Protein AF-A0A9Q7XFW0-F1 (afdb_monomer_lite)

Foldseek 3Di:
DDPDPCDPVNCVVDPVSVVVVVVVVVVVVVVVVVVVVVVVVCVVVVVVVVVVVVPDDPVVVVVVVVVVVVVCVVCVVVVVVVVVVVVVVVVVLCVVCPPPDPVVNVVVVSVVVVVVVVVVVCVVCVVVVNHDQADDPVCVVVVHGPVVVVVVVVVVVVVVVVVVVVVVVVD

pLDDT: mean 73.29, std 13.9, range [27.77, 93.56]

Radius of gyration: 28.68 Å; chains: 1; bounding box: 72×31×84 Å

Secondary structure (DSSP, 8-state):
-------HHHHTT-HHHHHHHHHHHHHHHHHHHHHHHHHHHHHHHHHHHHHHHTT--HHHHHHHHHHHHHHHHHHHHHHHHHHHHHHHHHHHHHHHTTT--HHHHHHHHHHHHHHHHHHHHHHHHHHTT-PPP---HHHHHHTS-HHHHHHHHHHHHHHHHHHHHHHHTT-

Sequence (171 aa):
MMLGLYSNTAVAKSRDLHYFNYSLSHICVKAEHGIAYLKNCFQYEVAEYLKASENLSEAEVLETMSGMEAYQQATEDVRIQRRETQQQYEQEQAAAMEGMSLNRVQKFRQEKALDLREEMLTALFASHGHPFEDTTAESQRMGMTTLAFTKWQERQDRWHEAHRRQQSEQV

Structure (mmCIF, N/CA/C/O backbone):
data_AF-A0A9Q7XFW0-F1
#
_entry.id   AF-A0A9Q7XFW0-F1
#
loop_
_atom_site.group_PDB
_atom_site.id
_atom_site.type_symbol
_atom_site.label_atom_id
_atom_site.label_alt_id
_atom_site.label_comp_id
_atom_site.label_asym_id
_atom_site.label_entity_id
_atom_site.label_seq_id
_atom_site.pdbx_PDB_ins_code
_atom_site.Cartn_x
_atom_site.Cartn_y
_atom_site.Cartn_z
_atom_site.occupancy
_atom_site.B_iso_or_equiv
_atom_site.auth_seq_id
_atom_site.auth_comp_id
_atom_site.auth_asym_id
_atom_site.auth_atom_id
_atom_site.pdbx_PDB_model_num
ATOM 1 N N . MET A 1 1 ? 15.530 5.031 -19.690 1.00 33.59 1 MET A N 1
ATOM 2 C CA . MET A 1 1 ? 15.367 6.256 -18.873 1.00 33.59 1 MET A CA 1
ATOM 3 C C . MET A 1 1 ? 14.857 5.814 -17.509 1.00 33.59 1 MET A C 1
ATOM 5 O O . MET A 1 1 ? 13.916 5.039 -17.473 1.00 33.59 1 MET A O 1
ATOM 9 N N . MET A 1 2 ? 15.541 6.196 -16.424 1.00 27.77 2 MET A N 1
ATOM 10 C CA . MET A 1 2 ? 15.165 5.875 -15.039 1.00 27.77 2 MET A CA 1
ATOM 11 C C . MET A 1 2 ? 13.677 6.157 -14.786 1.00 27.77 2 MET A C 1
ATOM 13 O O . MET A 1 2 ? 13.245 7.298 -14.944 1.00 27.77 2 MET A O 1
ATOM 17 N N . LEU A 1 3 ? 12.938 5.147 -14.322 1.00 34.41 3 LEU A N 1
ATOM 18 C CA . LEU A 1 3 ?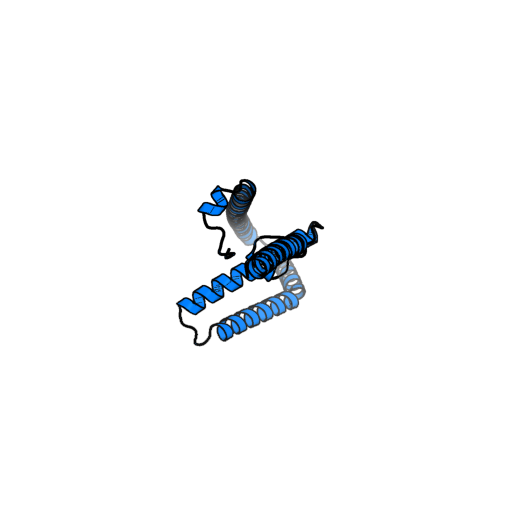 11.645 5.286 -13.645 1.00 34.41 3 LEU A CA 1
ATOM 19 C C . LEU A 1 3 ? 11.881 5.845 -12.231 1.00 34.41 3 LEU A C 1
ATOM 21 O O . LEU A 1 3 ? 11.618 5.208 -11.219 1.00 34.41 3 LEU A O 1
ATOM 25 N N . GLY A 1 4 ? 12.455 7.045 -12.160 1.00 30.12 4 GLY A N 1
ATOM 26 C CA . GLY A 1 4 ? 12.260 7.898 -10.999 1.00 30.12 4 GLY A CA 1
ATOM 27 C C . GLY A 1 4 ? 10.816 8.384 -11.017 1.00 30.12 4 GLY A C 1
ATOM 28 O O . GLY A 1 4 ? 10.244 8.547 -12.097 1.00 30.12 4 GLY A O 1
ATOM 29 N N . LEU A 1 5 ? 10.245 8.593 -9.825 1.00 39.09 5 LEU A N 1
ATOM 30 C CA . LEU A 1 5 ? 9.039 9.388 -9.579 1.00 39.09 5 LEU A CA 1
ATOM 31 C C . LEU A 1 5 ? 8.734 10.310 -10.757 1.00 39.09 5 LEU A C 1
ATOM 33 O O . LEU A 1 5 ? 9.582 11.134 -11.100 1.00 39.09 5 LEU A O 1
ATOM 37 N N . TYR A 1 6 ? 7.545 10.174 -11.348 1.00 36.03 6 TYR A N 1
ATOM 38 C CA . TYR A 1 6 ? 6.996 11.166 -12.265 1.00 36.03 6 TYR A CA 1
ATOM 39 C C . TYR A 1 6 ? 7.265 12.555 -11.680 1.00 36.03 6 TYR A C 1
ATOM 41 O O . TYR A 1 6 ? 6.605 12.987 -10.734 1.00 36.03 6 TYR A O 1
ATOM 49 N N . SER A 1 7 ? 8.294 13.228 -12.194 1.00 40.03 7 SER A N 1
ATOM 50 C CA . SER A 1 7 ? 8.595 14.593 -11.812 1.00 40.03 7 SER A CA 1
ATOM 51 C C . SER A 1 7 ? 7.385 15.430 -12.213 1.00 40.03 7 SER A C 1
ATOM 53 O O . SER A 1 7 ? 6.702 15.119 -13.196 1.00 40.03 7 SER A O 1
ATOM 55 N N . ASN A 1 8 ? 7.117 16.519 -11.492 1.00 45.25 8 ASN A N 1
ATOM 56 C CA . ASN A 1 8 ? 6.033 17.451 -11.834 1.00 45.25 8 ASN A CA 1
ATOM 57 C C . ASN A 1 8 ? 6.070 17.903 -13.314 1.00 45.25 8 ASN A C 1
ATOM 59 O O . ASN A 1 8 ? 5.050 18.274 -13.885 1.00 45.25 8 ASN A O 1
ATOM 63 N N . THR A 1 9 ? 7.224 17.797 -13.978 1.00 47.06 9 THR A N 1
ATOM 64 C CA . THR A 1 9 ? 7.417 18.071 -15.406 1.00 47.06 9 THR A CA 1
ATOM 65 C C . THR A 1 9 ? 7.003 16.944 -16.365 1.00 47.06 9 THR A C 1
ATOM 67 O O . THR A 1 9 ? 6.701 17.241 -17.518 1.00 47.06 9 THR A O 1
ATOM 70 N N . ALA A 1 10 ? 6.962 15.676 -15.941 1.00 42.81 10 ALA A N 1
ATOM 71 C CA . ALA A 1 10 ? 6.454 14.557 -16.747 1.00 42.81 10 ALA A CA 1
ATOM 72 C C . ALA A 1 10 ? 4.927 14.396 -16.608 1.00 42.81 10 ALA A C 1
ATOM 74 O O . ALA A 1 10 ? 4.249 14.094 -17.588 1.00 42.81 10 ALA A O 1
ATOM 75 N N . VAL A 1 11 ? 4.371 14.705 -15.427 1.00 43.09 11 VAL A N 1
ATOM 76 C CA . VAL A 1 11 ? 2.913 14.778 -15.191 1.00 43.09 11 VAL A CA 1
ATOM 77 C C . VAL A 1 11 ? 2.278 15.882 -16.041 1.00 43.09 11 VAL A C 1
ATOM 79 O O . VAL A 1 11 ? 1.211 15.679 -16.606 1.00 43.09 11 VAL A O 1
ATOM 82 N N . ALA A 1 12 ? 2.961 17.019 -16.216 1.00 47.38 12 ALA A N 1
ATOM 83 C CA . ALA A 1 12 ? 2.495 18.116 -17.070 1.00 47.38 12 ALA A CA 1
ATOM 84 C C . ALA A 1 12 ? 2.424 17.764 -18.572 1.00 47.38 12 ALA A C 1
ATOM 86 O O . ALA A 1 12 ? 1.767 18.469 -19.334 1.00 47.38 12 ALA A O 1
ATOM 87 N N . LYS A 1 13 ? 3.101 16.693 -19.015 1.00 51.47 13 LYS A N 1
ATOM 88 C CA . LYS A 1 13 ? 3.161 16.278 -20.428 1.00 51.47 13 LYS A CA 1
ATOM 89 C C . LYS A 1 13 ? 2.144 15.194 -20.794 1.00 51.47 13 LYS A C 1
ATOM 91 O O . LYS A 1 13 ? 1.893 15.000 -21.979 1.00 51.47 13 LYS A O 1
ATOM 96 N N . SER A 1 14 ? 1.558 14.504 -19.812 1.00 53.56 14 SER A N 1
ATOM 97 C CA . SER A 1 14 ? 0.548 13.463 -20.028 1.00 53.56 14 SER A CA 1
ATOM 98 C C . SER A 1 14 ? -0.771 13.855 -19.370 1.00 53.56 14 SER A C 1
ATOM 100 O O . SER A 1 14 ? -0.885 13.939 -18.146 1.00 53.56 14 SER A O 1
ATOM 102 N N . ARG A 1 15 ? -1.787 14.077 -20.208 1.00 60.75 15 ARG A N 1
ATOM 103 C CA . ARG A 1 15 ? -3.140 14.453 -19.781 1.00 60.75 15 ARG A CA 1
ATOM 104 C C . ARG A 1 15 ? -3.756 13.412 -18.839 1.00 60.75 15 ARG A C 1
ATOM 106 O O . ARG A 1 15 ? -4.422 13.795 -17.879 1.00 60.75 15 ARG A O 1
ATOM 113 N N . ASP A 1 16 ? -3.473 12.133 -19.067 1.00 58.22 16 ASP A N 1
ATOM 114 C CA . ASP A 1 16 ? -4.041 11.029 -18.288 1.00 58.22 16 ASP A CA 1
ATOM 115 C C . ASP A 1 16 ? -3.438 10.948 -16.884 1.00 58.22 16 ASP A C 1
ATOM 117 O O . ASP A 1 16 ? -4.154 10.739 -15.909 1.00 58.22 16 ASP A O 1
ATOM 121 N N . LEU A 1 17 ? -2.138 11.214 -16.742 1.00 53.78 17 LEU A N 1
ATOM 122 C CA . LEU A 1 17 ? -1.477 11.231 -15.433 1.00 53.78 17 LEU A CA 1
ATOM 123 C C . LEU A 1 17 ? -1.803 12.481 -14.622 1.00 53.78 17 LEU A C 1
ATOM 125 O O . LEU A 1 17 ? -1.916 12.407 -13.398 1.00 53.78 17 LEU A O 1
ATOM 129 N N . HIS A 1 18 ? -2.005 13.618 -15.290 1.00 60.25 18 HIS A N 1
ATOM 130 C CA . HIS A 1 18 ? -2.548 14.808 -14.645 1.00 60.25 18 HIS A CA 1
ATOM 131 C C . HIS A 1 18 ? -3.973 14.552 -14.129 1.00 60.25 18 HIS A C 1
ATOM 133 O O . HIS A 1 18 ? -4.285 14.887 -12.987 1.00 60.25 18 HIS A O 1
ATOM 139 N N . TYR A 1 19 ? -4.828 13.916 -14.938 1.00 68.81 19 TYR A N 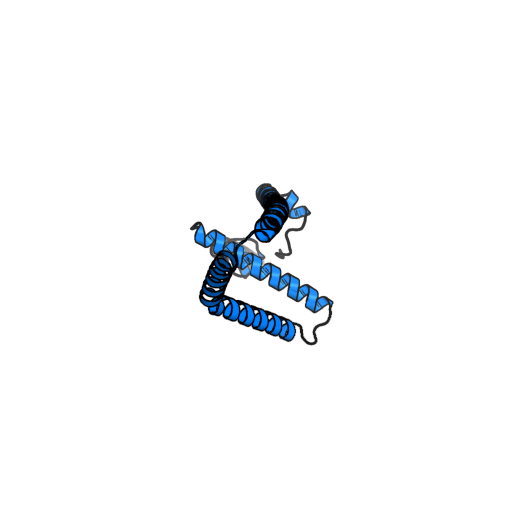1
ATOM 140 C CA . TYR A 1 19 ? -6.186 13.545 -14.536 1.00 68.81 19 TYR A CA 1
ATOM 141 C C . TYR A 1 19 ? -6.199 12.518 -13.394 1.00 68.81 19 TYR A C 1
ATOM 143 O O . TYR A 1 19 ? -6.973 12.662 -12.448 1.00 68.81 19 TYR A O 1
ATOM 151 N N . PHE A 1 20 ? -5.309 11.524 -13.432 1.00 63.03 20 PHE A N 1
ATOM 152 C CA . PHE A 1 20 ? -5.152 10.530 -12.371 1.00 63.03 20 PHE A CA 1
ATOM 153 C C . PHE A 1 20 ? -4.710 11.158 -11.042 1.00 63.03 20 PHE A C 1
ATOM 155 O O . PHE A 1 20 ? -5.350 10.931 -10.017 1.00 63.03 20 PHE A O 1
ATOM 162 N N . ASN A 1 21 ? -3.679 12.011 -11.051 1.00 60.22 21 ASN A N 1
ATOM 163 C CA . ASN A 1 21 ? -3.226 12.712 -9.845 1.00 60.22 21 ASN A CA 1
ATOM 164 C C . ASN A 1 21 ? -4.297 13.664 -9.297 1.00 60.22 21 ASN A C 1
ATOM 166 O O . ASN A 1 21 ? -4.535 13.678 -8.093 1.00 60.22 21 ASN A O 1
ATOM 170 N N . TYR A 1 22 ? -4.983 14.411 -10.168 1.00 70.12 22 TYR A N 1
ATOM 171 C CA . TYR A 1 22 ? -6.108 15.259 -9.769 1.00 70.12 22 TYR A CA 1
ATOM 172 C C . TYR A 1 22 ? -7.226 14.437 -9.115 1.00 70.12 22 TYR A C 1
ATOM 174 O O . TYR A 1 22 ? -7.747 14.822 -8.070 1.00 70.12 22 TYR A O 1
ATOM 182 N N . SER A 1 23 ? -7.551 13.276 -9.688 1.00 60.44 23 SER A N 1
ATOM 183 C CA . SER A 1 23 ? -8.577 12.376 -9.158 1.00 60.44 23 SER A CA 1
ATOM 184 C C . SER A 1 23 ? -8.177 11.796 -7.801 1.00 60.44 23 SER A C 1
ATOM 186 O O . SER A 1 23 ? -8.989 11.818 -6.881 1.00 60.44 23 SER A O 1
ATOM 188 N N . LEU A 1 24 ? -6.923 11.360 -7.630 1.00 60.50 24 LEU A N 1
ATOM 189 C CA . LEU A 1 24 ? -6.400 10.884 -6.344 1.00 60.50 24 LEU A CA 1
ATOM 190 C C . LEU A 1 24 ? -6.404 11.977 -5.274 1.00 60.50 24 LEU A C 1
ATOM 192 O O . LEU A 1 24 ? -6.906 11.748 -4.177 1.00 60.50 24 LEU A O 1
ATOM 196 N N . SER A 1 25 ? -5.907 13.177 -5.584 1.00 66.38 25 SER A N 1
ATOM 197 C CA . SER A 1 25 ? -5.947 14.302 -4.644 1.00 66.38 25 SER A CA 1
ATOM 198 C C . SER A 1 25 ? -7.381 14.659 -4.259 1.00 66.38 25 SER A C 1
ATOM 200 O O . SER A 1 25 ? -7.660 14.920 -3.093 1.00 66.38 25 SER A O 1
ATOM 202 N N . HIS A 1 26 ? -8.313 14.625 -5.211 1.00 71.25 26 HIS A N 1
ATOM 203 C CA . HIS A 1 26 ? -9.715 14.913 -4.942 1.00 71.25 26 HIS A CA 1
ATOM 204 C C . HIS A 1 26 ? -10.394 13.816 -4.106 1.00 71.25 26 HIS A C 1
ATOM 206 O O . HIS A 1 26 ? -11.214 14.135 -3.246 1.00 71.25 26 HIS A O 1
ATOM 212 N N . ILE A 1 27 ? -10.030 12.543 -4.303 1.00 69.00 27 ILE A N 1
ATOM 213 C CA . ILE A 1 27 ? -10.451 11.428 -3.444 1.00 69.00 27 ILE A CA 1
ATOM 214 C C . ILE A 1 27 ? -9.912 11.620 -2.025 1.00 69.00 27 ILE A C 1
ATOM 216 O O . ILE A 1 27 ? -10.694 11.510 -1.086 1.00 69.00 27 ILE A O 1
ATOM 220 N N . CYS A 1 28 ? -8.633 11.971 -1.852 1.00 65.56 28 CYS A N 1
ATOM 221 C CA . CYS A 1 28 ? -8.057 12.245 -0.532 1.00 65.56 28 CYS A CA 1
ATOM 222 C C . CYS A 1 28 ? -8.781 13.397 0.173 1.00 65.56 28 CYS A C 1
ATOM 224 O O . CYS A 1 28 ? -9.234 13.225 1.298 1.00 65.56 28 CYS A O 1
ATOM 226 N N . VAL A 1 29 ? -8.989 14.531 -0.503 1.00 71.69 29 VAL A N 1
ATOM 227 C CA . VAL A 1 29 ? -9.699 15.686 0.076 1.00 71.69 29 VAL A CA 1
ATOM 228 C C . VAL A 1 29 ? -11.147 15.337 0.432 1.00 71.69 29 VAL A C 1
ATOM 230 O O . VAL A 1 29 ? -11.641 15.753 1.480 1.00 71.69 29 VAL A O 1
ATOM 233 N N . LYS A 1 30 ? -11.841 14.555 -0.407 1.00 71.88 30 LYS A N 1
ATOM 234 C CA . LYS A 1 30 ? -13.199 14.066 -0.118 1.00 71.88 30 LYS A CA 1
ATOM 235 C C . LYS A 1 30 ? -13.224 13.074 1.037 1.00 71.88 30 LYS A C 1
ATOM 237 O O . LYS A 1 30 ? -14.148 13.132 1.839 1.00 71.88 30 LYS A O 1
ATOM 242 N N . ALA A 1 31 ? -12.233 12.194 1.141 1.00 65.88 31 ALA A N 1
ATOM 243 C CA . ALA A 1 31 ? -12.093 11.274 2.260 1.00 65.88 31 ALA A CA 1
ATOM 244 C C . ALA A 1 31 ? -11.799 12.036 3.556 1.00 65.88 31 ALA A C 1
ATOM 246 O O . ALA A 1 31 ? -12.436 11.767 4.563 1.00 65.88 31 ALA A O 1
ATOM 247 N N . GLU A 1 32 ? -10.922 13.039 3.532 1.00 79.19 32 GLU A N 1
ATOM 248 C CA . GLU A 1 32 ? -10.647 13.916 4.674 1.00 79.19 32 GLU A CA 1
ATOM 249 C C . GLU A 1 32 ? -11.896 14.682 5.115 1.00 79.19 32 GLU A C 1
ATOM 251 O O . GLU A 1 32 ? -12.225 14.676 6.299 1.00 79.19 32 GLU A O 1
ATOM 256 N N . HIS A 1 33 ? -12.636 15.282 4.176 1.00 75.38 33 HIS A N 1
ATOM 257 C CA . HIS A 1 33 ? -13.899 15.960 4.479 1.00 75.38 33 HIS A CA 1
ATOM 258 C C . HIS A 1 33 ? -14.969 14.984 4.967 1.00 75.38 33 HIS A C 1
ATOM 260 O O . HIS A 1 33 ? -15.691 15.303 5.904 1.00 75.38 33 HIS A O 1
ATOM 266 N N . GLY A 1 34 ? -15.057 13.793 4.376 1.00 66.00 34 GLY A N 1
ATOM 267 C CA . GLY A 1 34 ? -15.959 12.733 4.815 1.00 66.00 34 GLY A CA 1
ATOM 268 C C . GLY A 1 34 ? -15.629 12.260 6.229 1.00 66.00 34 GLY A C 1
ATOM 269 O O . GLY A 1 34 ? -16.519 12.167 7.062 1.00 66.00 34 GLY A O 1
ATOM 270 N N . ILE A 1 35 ? -14.350 12.048 6.542 1.00 74.38 35 ILE A N 1
ATOM 271 C CA . ILE A 1 35 ? -13.875 11.692 7.883 1.00 74.38 35 ILE A CA 1
ATOM 272 C C . ILE A 1 35 ? -14.132 12.836 8.865 1.00 74.38 35 ILE A C 1
ATOM 274 O O . ILE A 1 35 ? -14.546 12.575 9.987 1.00 74.38 35 ILE A O 1
ATOM 278 N N . ALA A 1 36 ? -13.903 14.092 8.477 1.00 78.00 36 ALA A N 1
ATOM 279 C CA . ALA A 1 36 ? -14.170 15.252 9.323 1.00 78.00 36 ALA A CA 1
ATOM 280 C C . ALA A 1 36 ? -15.670 15.418 9.600 1.00 78.00 36 ALA A C 1
ATOM 282 O O . ALA A 1 36 ? -16.057 15.636 10.745 1.00 78.00 36 ALA A O 1
ATOM 283 N N . TYR A 1 37 ? -16.509 15.256 8.575 1.00 76.31 37 TYR A N 1
ATOM 284 C CA . TYR A 1 37 ? -17.962 15.263 8.695 1.00 76.31 37 TYR A CA 1
ATOM 285 C C . TYR A 1 37 ? -18.439 14.137 9.609 1.00 76.31 37 TYR A C 1
ATOM 287 O O . TYR A 1 37 ? -19.124 14.410 10.585 1.00 76.31 37 TYR A O 1
ATOM 295 N N . LEU A 1 38 ? -17.999 12.899 9.365 1.00 70.62 38 LEU A N 1
ATOM 296 C CA . LEU A 1 38 ? -18.331 11.751 10.206 1.00 70.62 38 LEU A CA 1
ATOM 297 C C . LEU A 1 38 ? -17.846 11.951 11.640 1.00 70.62 38 LEU A C 1
ATOM 299 O O . LEU A 1 38 ? -18.611 11.724 12.562 1.00 70.62 38 LEU A O 1
ATOM 303 N N . LYS A 1 39 ? -16.619 12.437 11.857 1.00 73.38 39 LYS A N 1
ATOM 304 C CA . LYS A 1 39 ? -16.116 12.769 13.198 1.00 73.38 39 LYS A CA 1
ATOM 305 C C . LYS A 1 39 ? -17.003 13.790 13.902 1.00 73.38 39 LYS A C 1
ATOM 307 O O . LYS A 1 39 ? -17.270 13.618 15.083 1.00 73.38 39 LYS A O 1
ATOM 312 N N . ASN A 1 40 ? -17.441 14.830 13.198 1.00 75.62 40 ASN A N 1
ATOM 313 C CA . ASN A 1 40 ? -18.294 15.862 13.772 1.00 75.62 40 ASN A CA 1
ATOM 314 C C . ASN A 1 40 ? -19.703 15.309 14.058 1.00 75.62 40 ASN A C 1
ATOM 316 O O . ASN A 1 40 ? -20.216 15.484 15.156 1.00 75.62 40 ASN A O 1
ATOM 320 N N . CYS A 1 41 ? -20.286 14.538 13.135 1.00 67.94 41 CYS A N 1
ATOM 321 C CA . CYS A 1 41 ? -21.547 13.825 13.349 1.00 67.94 41 CYS A CA 1
ATOM 322 C C . CYS A 1 41 ? -21.474 12.866 14.542 1.00 67.94 41 CYS A C 1
ATOM 324 O O . CYS A 1 41 ? -22.316 12.960 15.424 1.00 67.94 41 CYS A O 1
ATOM 326 N N . PHE A 1 42 ? -20.438 12.027 14.631 1.00 69.31 42 PHE A N 1
ATOM 327 C CA . PHE A 1 42 ? -20.227 11.142 15.775 1.00 69.31 42 PHE A CA 1
ATOM 328 C C . PHE A 1 42 ? -20.013 11.925 17.070 1.00 69.31 42 PHE A C 1
ATOM 330 O O . PHE A 1 42 ? -20.476 11.490 18.112 1.00 69.31 42 PHE A O 1
ATOM 337 N N . GLN A 1 43 ? -19.346 13.082 17.048 1.00 70.62 43 GLN A N 1
ATOM 338 C CA . GLN A 1 43 ? -19.219 13.930 18.238 1.00 70.62 43 GLN A CA 1
ATOM 339 C C . GLN A 1 43 ? -20.572 14.491 18.696 1.00 70.62 43 GLN A C 1
ATOM 341 O O . GLN A 1 43 ? -20.831 14.518 19.897 1.00 70.62 43 GLN A O 1
ATOM 346 N N . TYR A 1 44 ? -21.440 14.897 17.764 1.00 69.75 44 TYR A N 1
ATOM 347 C CA . TYR A 1 44 ? -22.798 15.352 18.072 1.00 69.75 44 TYR A CA 1
ATOM 348 C C . TYR A 1 44 ? -23.703 14.210 18.554 1.00 69.75 44 TYR A C 1
ATOM 350 O O . TYR A 1 44 ? -24.359 14.366 19.581 1.00 69.75 44 TYR A O 1
ATOM 358 N N . GLU A 1 45 ? -23.691 13.059 17.878 1.00 65.38 45 GLU A N 1
ATOM 359 C CA . GLU A 1 45 ? -24.444 11.867 18.288 1.00 65.38 45 GLU A CA 1
ATOM 360 C C . GLU A 1 45 ? -23.968 11.341 19.637 1.00 65.38 45 GLU A C 1
ATOM 362 O O . GLU A 1 45 ? -24.792 11.086 20.501 1.00 65.38 45 GLU A O 1
ATOM 367 N N . VAL A 1 46 ? -22.657 11.229 19.870 1.00 67.94 46 VAL A N 1
ATOM 368 C CA . VAL A 1 46 ? -22.118 10.801 21.170 1.00 67.94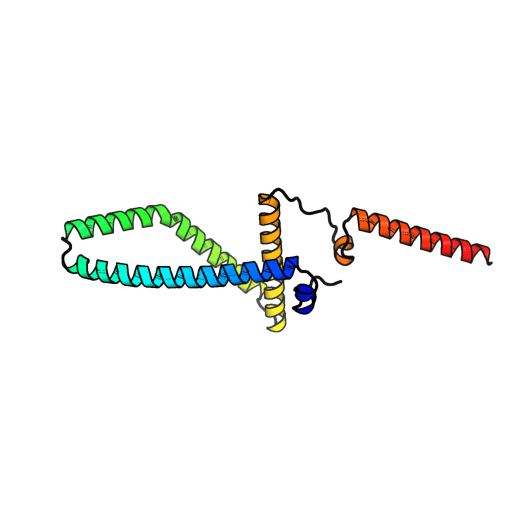 46 VAL A CA 1
ATOM 369 C C . VAL A 1 46 ? -22.494 11.802 22.262 1.00 67.94 46 VAL A C 1
ATOM 371 O O . VAL A 1 46 ? -22.809 11.384 23.368 1.00 67.94 46 VAL A O 1
ATOM 374 N N . ALA A 1 47 ? -22.524 13.109 21.985 1.00 72.25 47 ALA A N 1
ATOM 375 C CA . ALA A 1 47 ? -22.956 14.106 22.965 1.00 72.25 47 ALA A CA 1
ATOM 376 C C . ALA A 1 47 ? -24.463 14.031 23.282 1.00 72.25 47 ALA A C 1
ATOM 378 O O . ALA A 1 47 ? -24.846 14.183 24.444 1.00 72.25 47 ALA A O 1
ATOM 379 N N . GLU A 1 48 ? -25.319 13.787 22.285 1.00 71.88 48 GLU A N 1
ATOM 380 C CA . GLU A 1 48 ? -26.743 13.504 22.511 1.00 71.88 48 GLU A CA 1
ATOM 381 C C . GLU A 1 48 ? -26.946 12.184 23.253 1.00 71.88 48 GLU A C 1
ATOM 383 O O . GLU A 1 48 ? -27.711 12.133 24.213 1.00 71.88 48 GLU A O 1
ATOM 388 N N . TYR A 1 49 ? -26.217 11.139 22.863 1.00 65.25 49 TYR A N 1
ATOM 389 C CA . TYR A 1 49 ? -26.281 9.820 23.477 1.00 65.25 49 TYR A CA 1
ATOM 390 C C . TYR A 1 49 ? -25.796 9.854 24.928 1.00 65.25 49 TYR A C 1
ATOM 392 O O . TYR A 1 49 ? -26.413 9.237 25.783 1.00 65.25 49 TYR A O 1
ATOM 400 N N . LEU A 1 50 ? -24.755 10.631 25.247 1.00 67.88 50 LEU A N 1
ATOM 401 C CA . LEU A 1 50 ? -24.291 10.836 26.622 1.00 67.88 50 LEU A CA 1
ATOM 402 C C . LEU A 1 50 ? -25.341 11.564 27.476 1.00 67.88 50 LEU A C 1
ATOM 404 O O . LEU A 1 50 ? -25.583 11.151 28.606 1.00 67.88 50 LEU A O 1
ATOM 408 N N . LYS A 1 51 ? -26.031 12.576 26.932 1.00 72.31 51 LYS A N 1
ATOM 409 C CA . LYS A 1 51 ? -27.167 13.230 27.614 1.00 72.31 51 LYS A CA 1
ATOM 410 C C . LYS A 1 51 ? -28.369 12.301 27.787 1.00 72.31 51 LYS A C 1
ATOM 412 O O . LYS A 1 51 ? -29.047 12.356 28.807 1.00 72.31 51 LYS A O 1
ATOM 417 N N . ALA A 1 52 ? -28.644 11.448 26.803 1.00 66.81 52 ALA A N 1
ATOM 418 C CA . ALA A 1 52 ? -29.673 10.419 26.912 1.00 66.81 52 ALA A CA 1
ATOM 419 C C . ALA A 1 52 ? -29.272 9.331 27.927 1.00 66.81 52 ALA A C 1
ATOM 421 O O . ALA A 1 52 ? -30.127 8.828 28.652 1.00 66.81 52 ALA A O 1
ATOM 422 N N . SER A 1 53 ? -27.971 9.034 28.039 1.00 63.66 53 SER A N 1
ATOM 423 C CA . SER A 1 53 ? -27.428 8.021 28.947 1.00 63.66 53 SER A CA 1
ATOM 424 C C . SER A 1 53 ? -27.532 8.378 30.424 1.00 63.66 53 SER A C 1
ATOM 426 O O . SER A 1 53 ? -27.602 7.474 31.249 1.00 63.66 53 SER A O 1
ATOM 428 N N . GLU A 1 54 ? -27.644 9.669 30.759 1.00 68.44 54 GLU A N 1
ATOM 429 C CA . GLU A 1 54 ? -27.928 10.121 32.130 1.00 68.44 54 GLU A CA 1
ATOM 430 C C . GLU A 1 54 ? -29.274 9.589 32.662 1.00 68.44 54 GLU A C 1
ATOM 432 O O . GLU A 1 54 ? -29.477 9.569 33.874 1.00 68.44 54 GLU A O 1
ATOM 437 N N . ASN A 1 55 ? -30.172 9.126 31.779 1.00 70.00 55 ASN A N 1
ATOM 438 C CA . ASN A 1 55 ? -31.480 8.563 32.127 1.00 70.00 55 ASN A CA 1
ATOM 439 C C . ASN A 1 55 ? -31.635 7.072 31.763 1.00 70.00 55 ASN A C 1
ATOM 441 O O . ASN A 1 55 ? -32.745 6.549 31.866 1.00 70.00 55 ASN A O 1
ATOM 445 N N . LEU A 1 56 ? -30.570 6.392 31.320 1.00 65.25 56 LEU A N 1
ATOM 446 C CA . LEU A 1 56 ? -30.630 4.958 31.009 1.00 65.25 56 LEU A CA 1
ATOM 447 C C . LEU A 1 56 ? -30.788 4.141 32.292 1.00 65.25 56 LEU A C 1
ATOM 449 O O . LEU A 1 56 ? -30.128 4.404 33.300 1.00 65.25 56 LEU A O 1
ATOM 453 N N . SER A 1 57 ? -31.640 3.117 32.250 1.00 73.69 57 SER A N 1
ATOM 454 C CA . SER A 1 57 ? -31.736 2.179 33.368 1.00 73.69 57 SER A CA 1
ATOM 455 C C . SER A 1 57 ? -30.525 1.240 33.395 1.00 73.69 57 SER A C 1
ATOM 457 O O . SER A 1 57 ? -29.935 0.932 32.357 1.00 73.69 57 SER A O 1
ATOM 459 N N . GLU A 1 58 ? -30.179 0.721 34.577 1.00 74.25 58 GLU A N 1
ATOM 460 C CA . GLU A 1 58 ? -29.097 -0.265 34.747 1.00 74.25 58 GLU A CA 1
ATOM 461 C C . GLU A 1 58 ? -29.217 -1.463 33.788 1.00 74.25 58 GLU A C 1
ATOM 463 O O . GLU A 1 58 ? -28.203 -1.993 33.339 1.00 74.25 58 GLU A O 1
ATOM 468 N N . ALA A 1 59 ? -30.442 -1.864 33.430 1.00 74.88 59 ALA A N 1
ATOM 469 C CA . ALA A 1 59 ? -30.696 -2.984 32.527 1.00 74.88 59 ALA A CA 1
ATOM 470 C C . ALA A 1 59 ? -30.285 -2.691 31.072 1.00 74.88 59 ALA A C 1
ATOM 472 O O . ALA A 1 59 ? -29.685 -3.545 30.422 1.00 74.88 59 ALA A O 1
ATOM 473 N N . GLU A 1 60 ? -30.552 -1.482 30.575 1.00 74.44 60 GLU A N 1
ATOM 474 C CA . GLU A 1 60 ? -30.206 -1.072 29.205 1.00 74.44 60 GLU A CA 1
ATOM 475 C C . GLU A 1 60 ? -28.692 -0.884 29.051 1.00 74.44 60 GLU A C 1
ATOM 477 O O . GLU A 1 60 ? -28.105 -1.254 28.031 1.00 74.44 60 GLU A O 1
ATOM 482 N N . VAL A 1 61 ? -28.027 -0.375 30.095 1.00 73.38 61 VAL A N 1
ATOM 483 C CA . VAL A 1 61 ? -26.561 -0.285 30.141 1.00 73.38 61 VAL A CA 1
ATOM 484 C C . VAL A 1 61 ? -25.935 -1.682 30.095 1.00 73.38 61 VAL A C 1
ATOM 486 O O . VAL A 1 61 ? -24.990 -1.900 29.334 1.00 73.38 61 VAL A O 1
ATOM 489 N N . LEU A 1 62 ? -26.487 -2.643 30.845 1.00 77.38 62 LEU A N 1
ATOM 490 C CA . LEU A 1 62 ? -25.993 -4.023 30.868 1.00 77.38 62 LEU A CA 1
ATOM 491 C C . LEU A 1 62 ? -26.147 -4.727 29.512 1.00 77.38 62 LEU A C 1
ATOM 493 O O . LEU A 1 62 ? -25.224 -5.412 29.073 1.00 77.38 62 LEU A O 1
ATOM 497 N N . GLU A 1 63 ? -27.281 -4.546 28.834 1.00 78.81 63 GLU A N 1
ATOM 498 C CA . GLU A 1 63 ? -27.527 -5.120 27.504 1.00 78.81 63 GLU A CA 1
ATOM 499 C C . GLU A 1 63 ? -26.567 -4.537 26.456 1.00 78.81 63 GLU A C 1
ATOM 501 O O . GLU A 1 63 ? -25.952 -5.273 25.679 1.00 78.81 63 GLU A O 1
ATOM 506 N N . THR A 1 64 ? -26.356 -3.219 26.492 1.00 76.56 64 THR A N 1
ATOM 507 C CA . THR A 1 64 ? -25.443 -2.527 25.571 1.00 76.56 64 THR A CA 1
ATOM 508 C C . THR A 1 64 ? -23.988 -2.956 25.793 1.00 76.56 64 THR A C 1
ATOM 510 O O . THR A 1 64 ? -23.260 -3.223 24.832 1.00 76.56 64 THR A O 1
ATOM 513 N N . MET A 1 65 ? -23.563 -3.079 27.056 1.00 76.44 65 MET A N 1
ATOM 514 C CA . MET A 1 65 ? -22.238 -3.598 27.409 1.00 76.44 65 MET A CA 1
ATOM 515 C C . MET A 1 65 ? -22.059 -5.053 26.971 1.00 76.44 65 MET A C 1
ATOM 517 O O . MET A 1 65 ? -21.032 -5.386 26.381 1.00 76.44 65 MET A O 1
ATOM 521 N N . SER A 1 66 ? -23.073 -5.895 27.182 1.00 81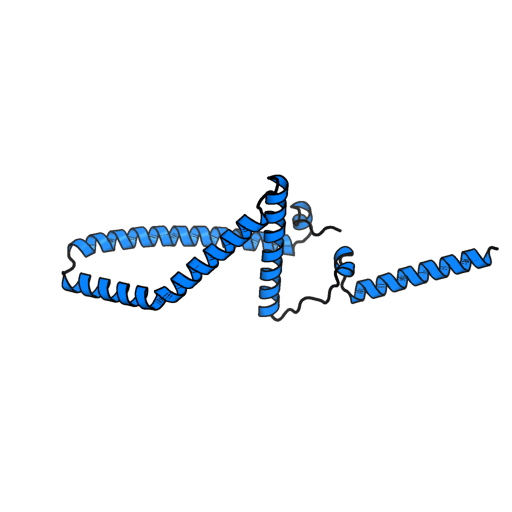.31 66 SER A N 1
ATOM 522 C CA . SER A 1 66 ? -23.050 -7.302 26.779 1.00 81.31 66 SER A CA 1
ATOM 523 C C . SER A 1 66 ? -22.910 -7.466 25.259 1.00 81.31 66 SER A C 1
ATOM 525 O O . SER A 1 66 ? -22.099 -8.269 24.792 1.00 81.31 66 SER A O 1
ATOM 527 N N . GLY A 1 67 ? -23.624 -6.657 24.468 1.00 78.25 67 GLY A N 1
ATOM 528 C CA . GLY A 1 67 ? -23.488 -6.644 23.009 1.00 78.25 67 GLY A CA 1
ATOM 529 C C . GLY A 1 67 ? -22.105 -6.181 22.533 1.00 78.25 67 GLY A C 1
ATOM 530 O O . GLY A 1 67 ? -21.540 -6.760 21.600 1.00 78.25 67 GLY A O 1
ATOM 531 N N . MET A 1 68 ? -21.520 -5.172 23.193 1.00 77.56 68 MET A N 1
ATOM 532 C CA . MET A 1 68 ? -20.151 -4.729 22.905 1.00 77.56 68 MET A CA 1
ATOM 533 C C . MET A 1 68 ? -19.107 -5.794 23.252 1.00 77.56 68 MET A C 1
ATOM 535 O O . MET A 1 68 ? -18.184 -5.999 22.463 1.00 77.56 68 MET A O 1
ATOM 539 N N . GLU A 1 69 ? -19.247 -6.488 24.383 1.00 81.19 69 GLU A N 1
ATOM 540 C CA . GLU A 1 69 ? -18.366 -7.599 24.758 1.00 81.19 69 GLU A CA 1
ATOM 541 C C . GLU A 1 69 ? -18.456 -8.754 23.760 1.00 81.19 69 GLU A C 1
ATOM 543 O O . GLU A 1 69 ? -17.423 -9.267 23.336 1.00 81.19 69 GLU A O 1
ATOM 548 N N . ALA A 1 70 ? -19.660 -9.109 23.303 1.00 80.25 70 ALA A N 1
ATOM 549 C CA . ALA A 1 70 ? -19.846 -10.152 22.297 1.00 80.25 70 ALA A CA 1
ATOM 550 C C . ALA A 1 70 ? -19.175 -9.795 20.958 1.00 80.25 70 ALA A C 1
ATOM 552 O O . ALA A 1 70 ? -18.489 -10.628 20.364 1.00 80.25 70 ALA A O 1
ATOM 553 N N . TYR A 1 71 ? -19.313 -8.547 20.494 1.00 77.50 71 TYR A N 1
ATOM 554 C CA . TYR A 1 71 ? -18.630 -8.076 19.285 1.00 77.50 71 TYR A CA 1
ATOM 555 C C . TYR A 1 71 ? -17.106 -8.067 19.449 1.00 77.50 71 TYR A C 1
ATOM 557 O O . TYR A 1 71 ? -16.381 -8.494 18.545 1.00 77.50 71 TYR A O 1
ATOM 565 N N . GLN A 1 72 ? -16.613 -7.591 20.596 1.00 78.75 72 GLN A N 1
ATOM 566 C CA . GLN A 1 72 ? -15.183 -7.572 20.894 1.00 78.75 72 GLN A CA 1
ATOM 567 C C . GLN A 1 72 ? -14.611 -8.987 20.905 1.00 78.75 72 GLN A C 1
ATOM 569 O O . GLN A 1 72 ? -13.633 -9.227 20.208 1.00 78.75 72 GLN A O 1
ATOM 574 N N . GLN A 1 73 ? -15.262 -9.931 21.588 1.00 83.25 73 GLN A N 1
ATOM 575 C CA . GLN A 1 73 ? -14.856 -11.337 21.607 1.00 83.25 73 GLN A CA 1
ATOM 576 C C . GLN A 1 73 ? -14.867 -11.956 20.204 1.00 83.25 73 GLN A C 1
ATOM 578 O O . GLN A 1 73 ? -13.899 -12.602 19.815 1.00 83.25 73 GLN A O 1
ATOM 583 N N . ALA A 1 74 ? -15.910 -11.704 19.407 1.00 82.75 74 ALA A N 1
ATOM 584 C CA . ALA A 1 74 ? -16.025 -12.245 18.051 1.00 82.75 74 ALA A CA 1
ATOM 585 C C . ALA A 1 74 ? -14.972 -11.702 17.066 1.00 82.75 74 ALA A C 1
ATOM 587 O O . ALA A 1 74 ? -14.696 -12.335 16.048 1.00 82.75 74 ALA A O 1
ATOM 588 N N . THR A 1 75 ? -14.392 -10.528 17.337 1.00 84.75 75 THR A N 1
ATOM 589 C CA . THR A 1 75 ? -13.360 -9.907 16.485 1.00 84.75 75 THR A CA 1
ATOM 590 C C . THR A 1 75 ? -11.960 -9.921 17.094 1.00 84.75 75 THR A C 1
ATOM 592 O O . THR A 1 75 ? -11.027 -9.411 16.465 1.00 84.75 75 THR A O 1
ATOM 595 N N . GLU A 1 76 ? -11.780 -10.501 18.282 1.00 85.44 76 GLU A N 1
ATOM 596 C CA . GLU A 1 76 ? -10.518 -10.402 19.014 1.00 85.44 76 GLU A CA 1
ATOM 597 C C . GLU A 1 76 ? -9.378 -11.112 18.282 1.00 85.44 76 GLU A C 1
ATOM 599 O O . GLU A 1 76 ? -8.318 -10.516 18.101 1.00 85.44 76 GLU A O 1
ATOM 604 N N . ASP A 1 77 ? -9.617 -12.301 17.729 1.00 85.81 77 ASP A N 1
ATOM 605 C CA . ASP A 1 77 ? -8.601 -13.056 16.984 1.00 85.81 77 ASP A CA 1
ATOM 606 C C . ASP A 1 77 ? -8.069 -12.275 15.772 1.00 85.81 77 ASP A C 1
ATOM 608 O O . ASP A 1 77 ? -6.861 -12.157 15.567 1.00 85.81 77 ASP A O 1
ATOM 612 N N . VAL A 1 78 ? -8.963 -11.644 15.000 1.00 86.69 78 VAL A N 1
ATOM 613 C CA . VAL A 1 78 ? -8.589 -10.810 13.842 1.00 86.69 78 VAL A CA 1
ATOM 614 C C . VAL A 1 78 ? -7.803 -9.575 14.292 1.00 86.69 78 VAL A C 1
ATOM 616 O O . VAL A 1 78 ? -6.866 -9.133 13.621 1.00 86.69 78 VAL A O 1
ATOM 619 N N . ARG A 1 79 ? -8.159 -8.997 15.444 1.00 82.69 79 ARG A N 1
ATOM 620 C CA . ARG A 1 79 ? -7.459 -7.842 16.025 1.00 82.69 79 ARG A CA 1
ATOM 621 C C . ARG A 1 79 ? -6.080 -8.207 16.558 1.00 82.69 79 ARG A C 1
ATOM 623 O O . ARG A 1 79 ? -5.166 -7.390 16.429 1.00 82.69 79 ARG A O 1
ATOM 630 N N . ILE A 1 80 ? -5.934 -9.383 17.160 1.00 89.06 80 ILE A N 1
ATOM 631 C CA . ILE A 1 80 ? -4.655 -9.931 17.617 1.00 89.06 80 ILE A CA 1
ATOM 632 C C . ILE A 1 80 ? -3.767 -10.183 16.402 1.00 89.06 80 ILE A C 1
ATOM 634 O O . ILE A 1 80 ? -2.696 -9.588 16.313 1.00 89.06 80 ILE A O 1
ATOM 638 N N . GLN A 1 81 ? -4.262 -10.920 15.405 1.00 89.06 81 GLN A N 1
ATOM 639 C CA . GLN A 1 81 ? -3.519 -11.212 14.179 1.00 89.06 81 GLN A CA 1
ATOM 640 C C . GLN A 1 81 ? -3.064 -9.931 13.470 1.00 89.06 81 GLN A C 1
ATOM 642 O O . GLN A 1 81 ? -1.916 -9.823 13.036 1.00 89.06 81 GLN A O 1
ATOM 647 N N . ARG A 1 82 ? -3.931 -8.914 13.382 1.00 85.19 82 ARG A N 1
ATOM 648 C CA . ARG A 1 82 ? -3.564 -7.614 12.808 1.00 85.19 82 ARG A CA 1
ATOM 649 C C . ARG A 1 82 ? -2.448 -6.933 13.601 1.00 85.19 82 ARG A C 1
ATOM 651 O O . ARG A 1 82 ? -1.549 -6.357 12.993 1.00 85.19 82 ARG A O 1
ATOM 658 N N . ARG A 1 83 ? -2.508 -6.968 14.938 1.00 89.56 83 ARG A N 1
ATOM 659 C CA . ARG A 1 83 ? -1.475 -6.388 15.812 1.00 89.56 83 ARG A CA 1
ATOM 660 C C . ARG A 1 83 ? -0.140 -7.108 15.648 1.00 89.56 83 ARG A C 1
ATOM 662 O O . ARG A 1 83 ? 0.871 -6.437 15.479 1.00 89.56 83 ARG A O 1
ATOM 669 N N . GLU A 1 84 ? -0.141 -8.434 15.640 1.00 92.88 84 GLU A N 1
ATOM 670 C CA . GLU A 1 84 ? 1.064 -9.247 15.445 1.00 92.88 84 GLU A CA 1
ATOM 671 C C . GLU A 1 84 ? 1.692 -8.999 14.073 1.00 92.88 84 GLU A C 1
ATOM 673 O O . GLU A 1 84 ? 2.883 -8.714 13.983 1.00 92.88 84 GLU A O 1
ATOM 678 N N . THR A 1 85 ? 0.876 -9.007 13.016 1.00 90.69 85 THR A N 1
ATOM 679 C CA . THR A 1 85 ? 1.332 -8.732 11.644 1.00 90.69 85 THR A CA 1
ATOM 680 C C 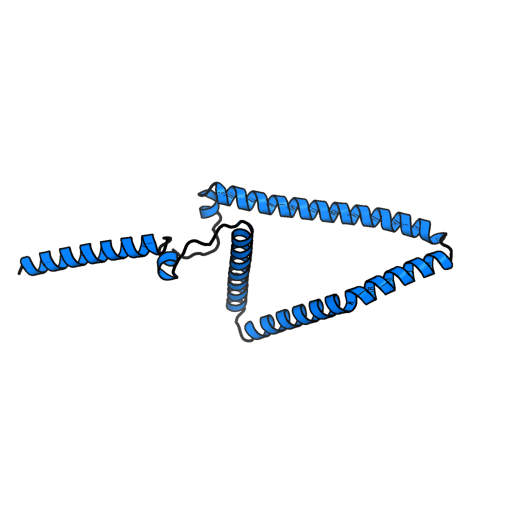. THR A 1 85 ? 1.956 -7.339 11.538 1.00 90.69 85 THR A C 1
ATOM 682 O O . THR A 1 85 ? 3.004 -7.163 10.920 1.00 90.69 85 THR A O 1
ATOM 685 N N . GLN A 1 86 ? 1.341 -6.339 12.177 1.00 86.25 86 GLN A N 1
ATOM 686 C CA . GLN A 1 86 ? 1.869 -4.977 12.206 1.00 86.25 86 GLN A CA 1
ATOM 687 C C . GLN A 1 86 ? 3.209 -4.902 12.953 1.00 86.25 86 GLN A C 1
ATOM 689 O O . GLN A 1 86 ? 4.140 -4.260 12.475 1.00 86.25 86 GLN A O 1
ATOM 694 N N . GLN A 1 87 ? 3.324 -5.572 14.102 1.00 91.12 87 GLN A N 1
ATOM 695 C CA . GLN A 1 87 ? 4.563 -5.603 14.882 1.00 91.12 87 GLN A CA 1
ATOM 696 C C . GLN A 1 87 ? 5.694 -6.308 14.133 1.00 91.12 87 GLN A C 1
ATOM 698 O O . GLN A 1 87 ? 6.815 -5.805 14.118 1.00 91.12 87 GLN A O 1
ATOM 703 N N . GLN A 1 88 ? 5.406 -7.437 13.484 1.00 93.19 88 GLN A N 1
ATOM 704 C CA . GLN A 1 88 ? 6.371 -8.148 12.643 1.00 93.19 88 GLN A CA 1
ATOM 705 C C . GLN A 1 88 ? 6.863 -7.253 11.506 1.00 93.19 88 GLN A C 1
ATOM 707 O O . GLN A 1 88 ? 8.067 -7.083 11.337 1.00 93.19 88 GLN A O 1
ATOM 712 N N . TYR A 1 89 ? 5.944 -6.593 10.799 1.00 87.88 89 TYR A N 1
ATOM 713 C CA . TYR A 1 89 ? 6.295 -5.649 9.742 1.00 87.88 89 TYR A CA 1
ATOM 714 C C . TYR A 1 89 ? 7.198 -4.515 10.252 1.00 87.88 89 TYR A C 1
ATOM 716 O O . TYR A 1 89 ? 8.196 -4.177 9.620 1.00 87.88 89 TYR A O 1
ATOM 724 N N . GLU A 1 90 ? 6.885 -3.924 11.405 1.00 89.19 90 GLU A N 1
ATOM 725 C CA . GLU A 1 90 ? 7.708 -2.865 11.998 1.00 89.19 90 GLU A CA 1
ATOM 726 C C . GLU A 1 90 ? 9.104 -3.359 12.397 1.00 89.19 90 GLU A C 1
ATOM 728 O O . GLU A 1 90 ? 10.090 -2.655 12.159 1.00 89.19 90 GLU A O 1
ATOM 733 N N . GLN A 1 91 ? 9.206 -4.573 12.945 1.00 92.94 91 GLN A N 1
ATOM 734 C CA . GLN A 1 91 ? 10.482 -5.198 13.298 1.00 92.94 91 GLN A CA 1
ATOM 735 C C . GLN A 1 91 ? 11.339 -5.485 12.064 1.00 92.94 91 GLN A C 1
ATOM 737 O O . GLN A 1 91 ? 12.516 -5.132 12.049 1.00 92.94 91 GLN A O 1
ATOM 742 N N . GLU A 1 92 ? 10.758 -6.061 11.012 1.00 91.62 92 GLU A N 1
ATOM 743 C CA . GLU A 1 92 ? 11.453 -6.317 9.747 1.00 91.62 92 GLU A CA 1
ATOM 744 C C . GLU A 1 92 ? 11.978 -5.023 9.123 1.00 91.62 92 GLU A C 1
ATOM 746 O O . GLU A 1 92 ? 13.111 -4.967 8.648 1.00 91.62 92 GLU A O 1
ATOM 751 N N . GLN A 1 93 ? 11.180 -3.954 9.170 1.00 85.56 93 GLN A N 1
ATOM 752 C CA . GLN A 1 93 ? 11.589 -2.648 8.664 1.00 85.56 93 GLN A CA 1
ATOM 753 C C . GLN A 1 93 ? 12.720 -2.045 9.501 1.00 85.56 93 GLN A C 1
ATOM 755 O O . GLN A 1 93 ? 13.667 -1.485 8.946 1.00 85.56 93 GLN A O 1
ATOM 760 N N . ALA A 1 94 ? 12.644 -2.155 10.828 1.00 89.38 94 ALA A N 1
ATOM 761 C CA . ALA A 1 94 ? 13.696 -1.685 11.720 1.00 89.38 94 ALA A CA 1
ATOM 762 C C . ALA A 1 94 ? 15.010 -2.449 11.497 1.00 89.38 94 ALA A C 1
ATOM 764 O O . ALA A 1 94 ? 16.052 -1.812 11.356 1.00 89.38 94 ALA A O 1
ATOM 765 N N . ALA A 1 95 ? 14.948 -3.779 11.378 1.00 93.56 95 ALA A N 1
ATOM 766 C CA . ALA A 1 95 ? 16.096 -4.636 11.096 1.00 93.56 95 ALA A CA 1
ATOM 767 C C . ALA A 1 95 ? 16.705 -4.343 9.716 1.00 93.56 95 ALA A C 1
ATOM 769 O O . ALA A 1 95 ? 17.919 -4.213 9.582 1.00 93.56 95 ALA A O 1
ATOM 770 N N . ALA A 1 96 ? 15.873 -4.158 8.686 1.00 88.94 96 ALA A N 1
ATOM 771 C CA . ALA A 1 96 ? 16.342 -3.812 7.347 1.00 88.94 96 ALA A CA 1
ATOM 772 C C . ALA A 1 96 ? 17.049 -2.449 7.302 1.00 88.94 96 ALA A C 1
ATOM 774 O O . ALA A 1 96 ? 17.961 -2.264 6.505 1.00 88.94 96 ALA A O 1
ATOM 775 N N . MET A 1 97 ? 16.645 -1.496 8.146 1.00 91.31 97 MET A N 1
ATOM 776 C CA . MET A 1 97 ? 17.252 -0.163 8.233 1.00 91.31 97 MET A CA 1
ATOM 777 C C . MET A 1 97 ? 18.409 -0.081 9.244 1.00 91.31 97 MET A C 1
ATOM 779 O O . MET A 1 97 ? 19.045 0.972 9.356 1.00 91.31 97 MET A O 1
ATOM 783 N N . GLU A 1 98 ? 18.695 -1.155 9.982 1.00 92.56 98 GLU A N 1
ATOM 784 C CA . GLU A 1 98 ? 19.715 -1.163 11.025 1.00 92.56 98 GLU A CA 1
ATOM 785 C C . GLU A 1 98 ? 21.113 -0.906 10.437 1.00 92.56 98 GLU A C 1
ATOM 787 O O . GLU A 1 98 ? 21.504 -1.446 9.402 1.00 92.56 98 GLU A O 1
ATOM 792 N N . GLY A 1 99 ? 21.872 -0.005 11.067 1.00 90.62 99 GLY A N 1
ATOM 793 C CA . GLY A 1 99 ? 23.215 0.370 10.610 1.00 90.62 99 GLY A CA 1
ATOM 794 C C . GLY A 1 99 ? 23.262 1.209 9.324 1.00 90.62 99 GLY A C 1
ATOM 795 O O . GLY A 1 99 ? 24.350 1.577 8.874 1.00 90.62 99 GLY A O 1
ATOM 796 N N . MET A 1 100 ? 22.119 1.560 8.725 1.00 92.44 100 MET A N 1
ATOM 797 C CA . MET A 1 100 ? 22.078 2.437 7.555 1.00 92.44 100 MET A CA 1
ATOM 798 C C . MET A 1 100 ? 22.255 3.913 7.934 1.00 92.44 100 MET A C 1
ATOM 800 O O . MET A 1 100 ? 21.748 4.396 8.944 1.00 92.44 100 MET A O 1
ATOM 804 N N . SER A 1 101 ? 22.927 4.677 7.069 1.00 93.25 101 SER A N 1
ATOM 805 C CA . SER A 1 101 ? 22.950 6.139 7.186 1.00 93.25 101 SER A CA 1
ATOM 806 C C . SER A 1 101 ? 21.574 6.736 6.872 1.00 93.25 101 SER A C 1
ATOM 808 O O . SER A 1 101 ? 20.809 6.164 6.095 1.00 93.25 101 SER A O 1
ATOM 810 N N . LEU A 1 102 ? 21.272 7.926 7.405 1.00 87.62 102 LEU A N 1
ATOM 811 C CA . LEU A 1 102 ? 19.979 8.601 7.192 1.00 87.62 102 LEU A CA 1
ATOM 812 C C . LEU A 1 102 ? 19.593 8.717 5.707 1.00 87.62 102 LEU A C 1
ATOM 814 O O . LEU A 1 102 ? 18.448 8.458 5.343 1.00 87.62 102 LEU A O 1
ATOM 818 N N . ASN A 1 103 ? 20.558 9.019 4.833 1.00 90.88 103 ASN A N 1
ATOM 819 C CA . ASN A 1 103 ? 20.324 9.081 3.388 1.00 90.88 103 ASN A CA 1
ATOM 820 C C . ASN A 1 103 ? 19.941 7.716 2.795 1.00 90.88 103 ASN A C 1
ATOM 822 O O . ASN A 1 103 ? 19.080 7.645 1.919 1.00 90.88 103 ASN A O 1
ATOM 826 N N . ARG A 1 104 ? 20.558 6.623 3.267 1.00 82.00 104 ARG A N 1
ATOM 827 C CA . ARG A 1 104 ? 20.202 5.264 2.832 1.00 82.00 104 ARG A CA 1
ATOM 828 C C . ARG A 1 104 ? 18.832 4.852 3.349 1.00 82.00 104 ARG A C 1
ATOM 830 O O . ARG A 1 104 ? 18.059 4.314 2.570 1.00 82.00 104 ARG A O 1
ATOM 837 N N . VAL A 1 105 ? 18.503 5.184 4.596 1.00 88.94 105 VAL A N 1
ATOM 838 C CA . VAL A 1 105 ? 17.163 4.975 5.165 1.00 88.94 105 VAL A CA 1
ATOM 839 C C . VAL A 1 105 ? 16.100 5.702 4.340 1.00 88.94 105 VAL A C 1
ATOM 841 O O . VAL A 1 105 ? 15.069 5.127 4.004 1.00 88.94 105 VAL A O 1
ATOM 844 N N . GLN A 1 106 ? 16.348 6.959 3.967 1.00 81.56 106 GLN A N 1
ATOM 845 C CA . GLN A 1 106 ? 15.408 7.730 3.159 1.00 81.56 106 GLN A CA 1
ATOM 846 C C . GLN A 1 106 ? 15.231 7.135 1.757 1.00 81.56 106 GLN A C 1
ATOM 848 O O . GLN A 1 106 ? 14.101 7.034 1.282 1.00 81.56 106 GLN A O 1
ATOM 853 N N . LYS A 1 107 ? 16.322 6.693 1.119 1.00 82.06 107 LYS A N 1
ATOM 854 C CA . LYS A 1 107 ? 16.270 6.011 -0.181 1.00 82.06 107 LYS A CA 1
ATOM 855 C C . LYS A 1 107 ? 15.516 4.683 -0.096 1.00 82.06 107 LYS A C 1
ATOM 857 O O . LYS A 1 107 ? 14.625 4.449 -0.900 1.00 82.06 107 LYS A O 1
ATOM 862 N N . PHE A 1 108 ? 15.804 3.876 0.921 1.00 83.44 108 PHE A N 1
ATOM 863 C CA . PHE A 1 108 ? 15.120 2.611 1.183 1.00 83.44 108 PHE A CA 1
ATOM 864 C C . PHE A 1 108 ? 13.608 2.808 1.353 1.00 83.44 108 PHE A C 1
ATOM 866 O O . PHE A 1 108 ? 12.817 2.111 0.728 1.00 83.44 108 PHE A O 1
ATOM 873 N N . ARG A 1 109 ? 13.183 3.820 2.124 1.00 83.56 109 ARG A N 1
ATOM 874 C CA . ARG A 1 109 ? 11.758 4.169 2.274 1.00 83.56 109 ARG A CA 1
ATOM 875 C C . ARG A 1 109 ? 11.108 4.583 0.953 1.00 83.56 109 ARG A C 1
ATOM 877 O O . ARG A 1 109 ? 9.950 4.250 0.722 1.00 83.56 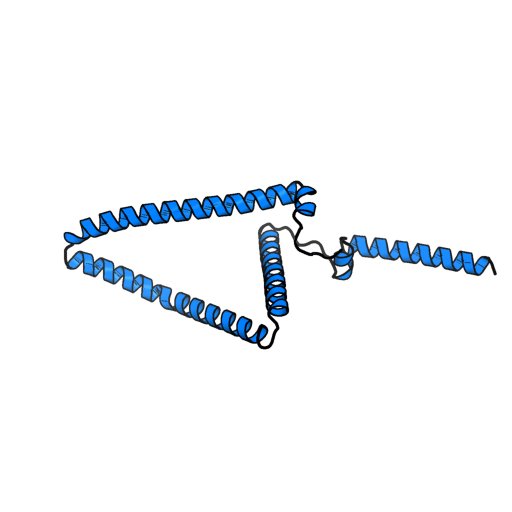109 ARG A O 1
ATOM 884 N N . GLN A 1 110 ? 11.828 5.323 0.109 1.00 73.69 110 GLN A N 1
ATOM 885 C CA . GLN A 1 110 ? 11.338 5.715 -1.214 1.00 73.69 110 GLN A CA 1
ATOM 886 C C . GLN A 1 110 ? 11.181 4.504 -2.136 1.00 73.69 110 GLN A C 1
ATOM 888 O O . GLN A 1 110 ? 10.157 4.398 -2.798 1.00 73.69 110 GLN A O 1
ATOM 893 N N . GLU A 1 111 ? 12.153 3.593 -2.147 1.00 76.31 111 GLU A N 1
ATOM 894 C CA . GLU A 1 111 ? 12.110 2.354 -2.934 1.00 76.31 111 GLU A CA 1
ATOM 895 C C . GLU A 1 111 ? 10.936 1.468 -2.490 1.00 76.31 111 GLU A C 1
ATOM 897 O O . GLU A 1 111 ? 10.064 1.177 -3.300 1.00 76.31 111 GLU A O 1
ATOM 902 N N . LYS A 1 112 ? 10.787 1.212 -1.183 1.00 79.31 112 LYS A N 1
ATOM 903 C CA . LYS A 1 112 ? 9.625 0.500 -0.610 1.00 79.31 112 LYS A CA 1
ATOM 904 C C . LYS A 1 112 ? 8.274 1.107 -1.006 1.00 79.31 112 LYS A C 1
ATOM 906 O O . LYS A 1 112 ? 7.304 0.383 -1.216 1.00 79.31 112 LYS A O 1
ATOM 911 N N . ALA A 1 113 ? 8.177 2.437 -1.062 1.00 74.06 113 ALA A N 1
ATOM 912 C CA . ALA A 1 113 ? 6.948 3.117 -1.467 1.00 74.06 113 ALA A CA 1
ATOM 913 C C . ALA A 1 113 ? 6.657 2.957 -2.969 1.00 74.06 113 ALA A C 1
ATOM 915 O O . ALA A 1 113 ? 5.491 2.955 -3.367 1.00 74.06 113 ALA A O 1
ATOM 916 N N . LEU A 1 114 ? 7.698 2.838 -3.799 1.00 70.31 114 LEU A N 1
ATOM 917 C CA . LEU A 1 114 ? 7.555 2.527 -5.220 1.00 70.31 114 LEU A CA 1
ATOM 918 C C . LEU A 1 114 ? 7.085 1.085 -5.412 1.00 70.31 114 LEU A C 1
ATOM 920 O O . LEU A 1 114 ? 6.117 0.889 -6.141 1.00 70.31 114 LEU A O 1
ATOM 924 N N . ASP A 1 115 ? 7.681 0.132 -4.694 1.00 73.56 115 ASP A N 1
ATOM 925 C CA . ASP A 1 115 ? 7.298 -1.283 -4.753 1.00 73.56 115 ASP A CA 1
ATOM 926 C C . ASP A 1 115 ? 5.821 -1.465 -4.369 1.00 73.56 115 ASP A C 1
ATOM 928 O O . ASP A 1 115 ? 5.036 -2.032 -5.126 1.00 73.56 115 ASP A O 1
ATOM 932 N N . LEU A 1 116 ? 5.392 -0.871 -3.246 1.00 76.00 116 LEU A N 1
ATOM 933 C CA . LEU A 1 116 ? 3.990 -0.922 -2.814 1.00 76.00 116 LEU A CA 1
ATOM 934 C C . LEU A 1 116 ? 3.044 -0.304 -3.851 1.00 76.00 116 LEU A C 1
ATOM 936 O O . LEU A 1 116 ? 1.949 -0.810 -4.098 1.00 76.00 116 LEU A O 1
ATOM 940 N N . ARG A 1 117 ? 3.445 0.811 -4.468 1.00 73.50 117 ARG A N 1
ATOM 941 C CA . ARG A 1 117 ? 2.649 1.453 -5.517 1.00 73.50 117 ARG A CA 1
ATOM 942 C C . ARG A 1 117 ? 2.512 0.543 -6.737 1.00 73.50 117 ARG A C 1
ATOM 944 O O . ARG A 1 117 ? 1.437 0.507 -7.332 1.00 73.50 117 ARG A O 1
ATOM 951 N N . GLU A 1 118 ? 3.579 -0.146 -7.123 1.00 72.06 118 GLU A N 1
ATOM 952 C CA . GLU A 1 118 ? 3.574 -1.098 -8.232 1.00 72.06 118 GLU A CA 1
ATOM 953 C C . GLU A 1 118 ? 2.682 -2.305 -7.930 1.00 72.06 118 GLU A C 1
ATOM 955 O O . GLU A 1 118 ? 1.852 -2.660 -8.767 1.00 72.06 118 GLU A O 1
ATOM 960 N N . GLU A 1 119 ? 2.752 -2.864 -6.721 1.00 73.06 119 GLU A N 1
ATOM 961 C CA . GLU A 1 119 ? 1.852 -3.933 -6.272 1.00 73.06 119 GLU A CA 1
ATOM 962 C C . GLU A 1 119 ? 0.382 -3.493 -6.320 1.00 73.06 119 GLU A C 1
ATOM 964 O O . GLU A 1 119 ? -0.465 -4.202 -6.867 1.00 73.06 119 GLU A O 1
ATOM 969 N N . MET A 1 120 ? 0.071 -2.293 -5.816 1.00 78.81 120 MET A N 1
ATOM 970 C CA . MET A 1 120 ? -1.289 -1.743 -5.841 1.00 78.81 120 MET A CA 1
ATOM 971 C C . MET A 1 120 ? -1.805 -1.530 -7.266 1.00 78.81 120 MET A C 1
ATOM 973 O O . MET A 1 120 ? -2.954 -1.859 -7.562 1.00 78.81 120 MET A O 1
ATOM 977 N N . LEU A 1 121 ? -0.973 -0.976 -8.153 1.00 69.38 121 LEU A N 1
ATOM 978 C CA . LEU A 1 121 ? -1.328 -0.810 -9.561 1.00 69.38 121 LEU A CA 1
ATOM 979 C C . LEU A 1 121 ? -1.535 -2.175 -10.218 1.00 69.38 121 LEU A C 1
ATOM 981 O O . LEU A 1 121 ? -2.544 -2.380 -10.880 1.00 69.38 121 LEU A O 1
ATOM 985 N N . THR A 1 122 ? -0.654 -3.137 -9.974 1.00 70.06 122 THR A N 1
ATOM 986 C CA . THR A 1 122 ? -0.773 -4.490 -10.530 1.00 70.06 122 THR A CA 1
ATOM 987 C C . THR A 1 122 ? -2.065 -5.168 -10.080 1.00 70.06 122 THR A C 1
ATOM 989 O O . THR A 1 122 ? -2.806 -5.684 -10.913 1.00 70.06 122 THR A O 1
ATOM 992 N N . ALA A 1 123 ? -2.394 -5.107 -8.787 1.00 70.62 123 ALA A N 1
ATOM 993 C CA . ALA A 1 123 ? -3.630 -5.667 -8.244 1.00 70.62 123 ALA A CA 1
ATOM 994 C C . ALA A 1 123 ? -4.887 -4.992 -8.822 1.00 70.62 123 ALA A C 1
ATOM 996 O O . ALA A 1 123 ? -5.871 -5.667 -9.127 1.00 70.62 123 ALA A O 1
ATOM 997 N N . LEU A 1 124 ? -4.854 -3.668 -9.011 1.00 77.62 124 LEU A N 1
ATOM 998 C CA . LEU A 1 124 ? -5.949 -2.912 -9.621 1.00 77.62 124 LEU A CA 1
ATOM 999 C C . LEU A 1 124 ? -6.149 -3.295 -11.093 1.00 77.62 124 LEU A C 1
ATOM 1001 O O . LEU A 1 124 ? -7.269 -3.532 -11.532 1.00 77.62 124 LEU A O 1
ATOM 1005 N N . PHE A 1 125 ? -5.070 -3.376 -11.866 1.00 71.25 125 PHE A N 1
ATOM 1006 C CA . PHE A 1 125 ? -5.145 -3.766 -13.273 1.00 71.25 125 PHE A CA 1
ATOM 1007 C C . PHE A 1 125 ? -5.605 -5.224 -13.417 1.00 71.25 125 PHE A C 1
ATOM 1009 O O . PHE A 1 125 ? -6.472 -5.510 -14.244 1.00 71.25 125 PHE A O 1
ATOM 1016 N N . ALA A 1 126 ? -5.124 -6.119 -12.547 1.00 70.94 126 ALA A N 1
ATOM 1017 C CA . ALA A 1 126 ? -5.567 -7.507 -12.489 1.00 70.94 126 ALA A CA 1
ATOM 1018 C C . ALA A 1 126 ? -7.069 -7.633 -12.177 1.00 70.94 126 ALA A C 1
ATOM 1020 O O . ALA A 1 126 ? -7.763 -8.399 -12.844 1.00 70.94 126 ALA A O 1
ATOM 1021 N N . SER A 1 127 ? -7.598 -6.859 -11.220 1.00 75.56 127 SER A N 1
ATOM 1022 C CA . SER A 1 127 ? -9.029 -6.897 -10.874 1.00 75.56 127 SER A CA 1
ATOM 1023 C C . SER A 1 127 ? -9.933 -6.367 -11.992 1.00 75.56 127 SER A C 1
ATOM 1025 O O . SER A 1 127 ? -11.056 -6.842 -12.152 1.00 75.56 127 SER A O 1
ATOM 1027 N N . HIS A 1 128 ? -9.428 -5.441 -12.812 1.00 77.44 128 HIS A N 1
ATOM 1028 C CA . HIS A 1 128 ? -10.114 -4.927 -13.998 1.00 77.44 128 HIS A CA 1
ATOM 1029 C C . HIS A 1 128 ? -9.879 -5.760 -15.270 1.00 77.44 128 HIS A C 1
ATOM 1031 O O . HIS A 1 128 ? -10.370 -5.393 -16.337 1.00 77.44 128 HIS A O 1
ATOM 1037 N N . GLY A 1 129 ? -9.166 -6.889 -15.181 1.00 73.75 129 GLY A N 1
ATOM 1038 C CA . GLY A 1 129 ? -8.914 -7.769 -16.325 1.00 73.75 129 GLY A CA 1
ATOM 1039 C C . GLY A 1 129 ? -7.953 -7.181 -17.361 1.00 73.75 129 GLY A C 1
ATOM 1040 O O . GLY A 1 129 ? -7.964 -7.603 -18.516 1.00 73.75 129 GLY A O 1
ATOM 1041 N N . HIS A 1 130 ? -7.125 -6.214 -16.965 1.00 64.56 130 HIS A N 1
ATOM 1042 C CA . HIS A 1 130 ? -6.040 -5.677 -17.776 1.00 64.56 130 HIS A CA 1
ATOM 1043 C C . HIS A 1 130 ? -4.739 -6.403 -17.405 1.00 64.56 130 HIS A C 1
ATOM 1045 O O . HIS A 1 130 ? -4.101 -6.032 -16.418 1.00 64.56 130 HIS A O 1
ATOM 1051 N N . PRO A 1 131 ? -4.328 -7.454 -18.139 1.00 59.59 131 PRO A N 1
ATOM 1052 C CA . PRO A 1 131 ? -3.040 -8.085 -17.892 1.00 59.59 131 PRO A CA 1
ATOM 1053 C C . PRO A 1 131 ? -1.915 -7.084 -18.172 1.00 59.59 131 PRO A C 1
ATOM 1055 O O . PRO A 1 131 ? -1.974 -6.320 -19.138 1.00 59.59 131 PRO A O 1
ATOM 1058 N N . PHE A 1 132 ? -0.892 -7.090 -17.321 1.00 61.72 132 PHE A N 1
ATOM 1059 C CA . PHE A 1 132 ? 0.311 -6.296 -17.539 1.00 61.72 132 PHE A CA 1
ATOM 1060 C C . PHE A 1 132 ? 0.988 -6.764 -18.834 1.00 61.72 132 PHE A C 1
ATOM 1062 O O . PHE A 1 132 ? 1.182 -7.966 -19.030 1.00 61.72 132 PHE A O 1
ATOM 1069 N N . GLU A 1 133 ? 1.303 -5.835 -19.739 1.00 64.19 133 GLU A N 1
ATOM 1070 C CA . GLU A 1 133 ? 2.001 -6.178 -20.978 1.00 64.19 133 GLU A CA 1
ATOM 1071 C C . GLU A 1 133 ? 3.391 -6.732 -20.648 1.00 64.19 133 GLU A C 1
ATOM 1073 O O . GLU A 1 133 ? 4.140 -6.159 -19.854 1.00 64.19 133 GLU A O 1
ATOM 1078 N N . ASP A 1 134 ? 3.719 -7.864 -21.268 1.00 58.94 134 ASP A N 1
ATOM 1079 C CA . ASP A 1 134 ? 4.971 -8.589 -21.085 1.00 58.94 134 ASP A CA 1
ATOM 1080 C C . ASP A 1 134 ? 6.168 -7.657 -21.359 1.00 58.94 134 ASP A C 1
ATOM 1082 O O . ASP A 1 134 ? 6.435 -7.254 -22.501 1.00 58.94 134 ASP A O 1
ATOM 1086 N N . THR A 1 135 ? 6.855 -7.254 -20.288 1.00 63.94 135 THR A N 1
ATOM 1087 C CA . THR A 1 135 ? 8.032 -6.381 -20.316 1.00 63.94 135 THR A CA 1
ATOM 1088 C C . THR A 1 135 ? 9.163 -7.047 -19.538 1.00 63.94 135 THR A C 1
ATOM 1090 O O . THR A 1 135 ? 9.006 -7.420 -18.378 1.00 63.94 135 THR A O 1
ATOM 1093 N N . THR A 1 136 ? 10.324 -7.207 -20.170 1.00 68.00 136 THR A N 1
ATOM 1094 C CA . THR A 1 136 ? 11.552 -7.653 -19.500 1.00 68.00 136 THR A CA 1
ATOM 1095 C C . THR A 1 136 ? 12.285 -6.453 -18.903 1.00 68.00 136 THR A C 1
ATOM 1097 O O . THR A 1 136 ? 12.128 -5.323 -19.366 1.00 68.00 136 THR A O 1
ATOM 1100 N N . ALA A 1 137 ? 13.158 -6.671 -17.914 1.00 62.91 137 ALA A N 1
ATOM 1101 C CA . ALA A 1 137 ? 13.947 -5.591 -17.305 1.00 62.91 137 ALA A CA 1
ATOM 1102 C C . ALA A 1 137 ? 14.740 -4.752 -18.338 1.00 62.91 137 ALA A C 1
ATOM 1104 O O . ALA A 1 137 ? 14.966 -3.556 -18.143 1.00 62.91 137 ALA A O 1
ATOM 1105 N N . GLU A 1 138 ? 15.155 -5.360 -19.453 1.00 59.44 138 GLU A N 1
ATOM 1106 C CA . GLU A 1 138 ? 15.844 -4.686 -20.559 1.00 59.44 138 GLU A CA 1
ATOM 1107 C C . GLU A 1 138 ? 14.887 -3.848 -21.419 1.00 59.44 138 GLU A C 1
ATOM 1109 O O . GLU A 1 138 ? 15.185 -2.686 -21.714 1.00 59.44 138 GLU A O 1
ATOM 1114 N N . SER A 1 139 ? 13.703 -4.381 -21.749 1.00 67.12 139 SER A N 1
ATOM 1115 C CA . SER A 1 139 ? 12.682 -3.646 -22.505 1.00 67.12 139 SER A CA 1
ATOM 1116 C C . SER A 1 139 ? 12.160 -2.440 -21.713 1.00 67.12 139 SER A C 1
ATOM 1118 O O . SER A 1 139 ? 11.987 -1.352 -22.268 1.00 67.12 139 SER A O 1
ATOM 1120 N N . GLN A 1 140 ? 12.016 -2.590 -20.393 1.00 58.81 140 GLN A N 1
ATOM 1121 C CA . GLN A 1 140 ? 11.608 -1.528 -19.472 1.00 58.81 140 GLN A CA 1
ATOM 1122 C C . GLN A 1 140 ? 12.609 -0.370 -19.440 1.00 58.81 140 GLN A C 1
ATOM 1124 O O . GLN A 1 140 ? 12.212 0.795 -19.505 1.00 58.81 140 GLN A O 1
ATOM 1129 N N . ARG A 1 141 ? 13.923 -0.653 -19.418 1.00 62.22 141 ARG A N 1
ATOM 1130 C CA . ARG A 1 141 ? 14.967 0.394 -19.465 1.00 62.22 141 ARG A CA 1
ATOM 1131 C C . ARG A 1 141 ? 14.866 1.259 -20.721 1.00 62.22 141 ARG A C 1
ATOM 1133 O O . ARG A 1 141 ? 15.201 2.450 -20.665 1.00 62.22 141 ARG A O 1
ATOM 1140 N N . MET A 1 142 ? 14.394 0.668 -21.814 1.00 62.44 142 MET A N 1
ATOM 1141 C CA . MET A 1 142 ? 14.201 1.308 -23.116 1.00 62.44 142 MET A CA 1
ATOM 1142 C C . MET A 1 142 ? 12.793 1.894 -23.307 1.00 62.44 142 MET A C 1
ATOM 1144 O O . MET A 1 142 ? 12.570 2.595 -24.290 1.00 62.44 142 MET A O 1
ATOM 1148 N N . GLY A 1 143 ? 11.864 1.670 -22.369 1.00 61.03 143 GLY A N 1
ATOM 1149 C CA . GLY A 1 143 ? 10.484 2.158 -22.451 1.00 61.03 143 GLY A CA 1
ATOM 1150 C C . GLY A 1 143 ? 9.663 1.482 -23.553 1.00 61.03 143 GLY A C 1
ATOM 1151 O O . GLY A 1 143 ? 8.854 2.142 -24.200 1.00 61.03 143 GLY A O 1
ATOM 1152 N N . MET A 1 144 ? 9.905 0.194 -23.813 1.00 71.12 144 MET A N 1
ATOM 1153 C CA . MET A 1 144 ? 9.259 -0.573 -24.882 1.00 71.12 144 MET A CA 1
ATOM 1154 C C . MET A 1 144 ? 8.730 -1.919 -24.363 1.00 71.12 144 MET A C 1
ATOM 1156 O O . MET A 1 144 ? 9.243 -2.465 -23.384 1.00 71.12 144 MET A O 1
ATOM 1160 N N . THR A 1 145 ? 7.732 -2.487 -25.048 1.00 75.69 145 THR A N 1
ATOM 1161 C CA . THR A 1 145 ? 7.288 -3.874 -24.807 1.00 75.69 145 THR A CA 1
ATOM 1162 C C . THR A 1 145 ? 8.398 -4.867 -25.166 1.00 75.69 145 THR A C 1
ATOM 1164 O O . THR A 1 145 ? 9.260 -4.549 -25.992 1.00 75.69 145 THR A O 1
ATOM 1167 N N . THR A 1 146 ? 8.384 -6.084 -24.609 1.00 76.19 146 THR A N 1
ATOM 1168 C CA . THR A 1 146 ? 9.382 -7.126 -24.936 1.00 76.19 146 THR A CA 1
ATOM 1169 C C . THR A 1 146 ? 9.449 -7.402 -26.445 1.00 76.19 146 THR A C 1
ATOM 1171 O O . THR A 1 146 ? 10.529 -7.515 -27.030 1.00 76.19 146 THR A O 1
ATOM 1174 N N . LEU A 1 147 ? 8.296 -7.413 -27.123 1.00 79.69 147 LEU A N 1
ATOM 1175 C CA . LEU A 1 147 ? 8.220 -7.576 -28.578 1.00 79.69 147 LEU A CA 1
ATOM 1176 C C . LEU A 1 147 ? 8.805 -6.374 -29.345 1.00 79.69 147 LEU A C 1
ATOM 1178 O O . LEU A 1 147 ? 9.436 -6.529 -30.391 1.00 79.69 147 LEU A O 1
ATOM 1182 N N . ALA A 1 148 ? 8.581 -5.151 -28.862 1.00 76.75 148 ALA A N 1
ATOM 1183 C CA . ALA A 1 148 ? 9.147 -3.960 -29.488 1.00 76.75 148 ALA A CA 1
ATOM 1184 C C . ALA A 1 148 ? 10.669 -3.882 -29.283 1.00 76.75 148 ALA A C 1
ATOM 1186 O O . ALA A 1 148 ? 11.385 -3.494 -30.207 1.00 76.75 148 ALA A O 1
ATOM 1187 N N . PHE A 1 149 ? 11.154 -4.309 -28.116 1.00 82.38 149 PHE A N 1
ATOM 1188 C CA . PHE A 1 149 ? 12.574 -4.392 -27.791 1.00 82.38 149 PHE A CA 1
ATOM 1189 C C . PHE A 1 149 ? 13.305 -5.416 -28.666 1.00 82.38 149 PHE A C 1
ATOM 1191 O O . PHE A 1 149 ? 14.286 -5.061 -29.314 1.00 82.38 149 PHE A O 1
ATOM 1198 N N . THR A 1 150 ? 12.775 -6.634 -28.801 1.00 87.62 150 THR A N 1
ATOM 1199 C CA . THR A 1 150 ? 13.343 -7.665 -29.695 1.00 87.62 150 THR A CA 1
ATOM 1200 C C . THR A 1 150 ? 13.432 -7.178 -31.147 1.00 87.62 150 THR A C 1
ATOM 1202 O O . THR A 1 150 ? 14.498 -7.228 -31.758 1.00 87.62 150 THR A O 1
ATOM 1205 N N . LYS A 1 151 ? 12.368 -6.565 -31.684 1.00 88.94 151 LYS A N 1
ATOM 1206 C CA . LYS A 1 151 ? 12.380 -5.964 -33.037 1.00 88.94 151 LYS A CA 1
ATOM 1207 C C . LYS A 1 151 ? 13.340 -4.782 -33.196 1.00 88.94 151 LYS A C 1
ATOM 1209 O O . LYS A 1 151 ? 13.747 -4.453 -34.317 1.00 88.94 151 LYS A O 1
ATOM 1214 N N . TRP A 1 152 ? 13.608 -4.045 -32.123 1.00 90.38 152 TRP A N 1
ATOM 1215 C CA . TRP A 1 152 ? 14.583 -2.958 -32.119 1.00 90.38 152 TRP A CA 1
ATOM 1216 C C . TRP A 1 152 ? 16.010 -3.516 -32.120 1.00 90.38 152 TRP A C 1
ATOM 1218 O O . TRP A 1 152 ? 16.826 -3.074 -32.928 1.00 90.38 152 TRP A O 1
ATOM 1228 N N . GLN A 1 153 ? 16.270 -4.543 -31.313 1.00 89.56 153 GLN A N 1
ATOM 1229 C CA . GLN A 1 153 ? 17.559 -5.223 -31.217 1.00 89.56 153 GLN A CA 1
ATOM 1230 C C . GLN A 1 153 ? 17.957 -5.866 -32.553 1.00 89.56 153 GLN A C 1
ATOM 1232 O O . GLN A 1 153 ? 19.012 -5.548 -33.092 1.00 89.56 153 GLN A O 1
ATOM 1237 N N . GLU A 1 154 ? 17.043 -6.596 -33.200 1.00 91.62 154 GLU A N 1
ATOM 1238 C CA . GLU A 1 154 ? 17.263 -7.139 -34.550 1.00 91.62 154 GLU A CA 1
ATOM 1239 C C . GLU A 1 154 ? 17.599 -6.059 -35.594 1.00 91.62 154 GLU A C 1
ATOM 1241 O O . GLU A 1 154 ? 18.313 -6.300 -36.568 1.00 91.62 154 GLU A O 1
ATOM 1246 N N . ARG A 1 155 ? 17.042 -4.846 -35.455 1.00 90.00 155 ARG A N 1
ATOM 1247 C CA . ARG A 1 155 ? 17.371 -3.726 -36.351 1.00 90.00 155 ARG A CA 1
ATOM 1248 C C . ARG A 1 155 ? 18.780 -3.197 -36.104 1.00 90.00 155 ARG A C 1
ATOM 1250 O O . ARG A 1 155 ? 19.447 -2.870 -37.082 1.00 90.00 155 ARG A O 1
ATOM 1257 N N . GLN A 1 156 ? 19.216 -3.121 -34.849 1.00 87.31 156 GLN A N 1
ATOM 1258 C CA . GLN A 1 156 ? 20.587 -2.733 -34.515 1.00 87.31 156 GLN A CA 1
ATOM 1259 C C . GLN A 1 156 ? 21.588 -3.763 -35.041 1.00 87.31 156 GLN A C 1
ATOM 1261 O O . GLN A 1 156 ? 22.540 -3.388 -35.722 1.00 87.31 156 GLN A O 1
ATOM 1266 N N . ASP A 1 157 ? 21.322 -5.053 -34.838 1.00 90.94 157 ASP A N 1
ATOM 1267 C CA . ASP A 1 157 ? 22.205 -6.129 -35.295 1.00 90.94 157 ASP A CA 1
ATOM 1268 C C . ASP A 1 157 ? 22.359 -6.130 -36.819 1.00 90.94 157 ASP A C 1
ATOM 1270 O O . ASP A 1 157 ? 23.479 -6.166 -37.332 1.00 90.94 157 ASP A O 1
ATOM 1274 N N . ARG A 1 158 ? 21.252 -5.966 -37.559 1.00 90.19 158 ARG A N 1
ATOM 1275 C CA . ARG A 1 158 ? 21.288 -5.820 -39.025 1.00 90.19 158 ARG A CA 1
ATOM 1276 C C . ARG A 1 158 ? 22.109 -4.615 -39.478 1.00 90.19 158 ARG A C 1
ATOM 1278 O O . ARG A 1 158 ? 22.845 -4.714 -40.458 1.00 90.19 158 ARG A O 1
ATOM 1285 N N . TRP A 1 159 ? 21.989 -3.483 -38.786 1.00 85.62 159 TRP A N 1
ATOM 1286 C CA . TRP A 1 159 ? 22.765 -2.286 -39.106 1.00 85.62 159 TRP A CA 1
ATOM 1287 C C . TRP A 1 159 ? 24.262 -2.505 -38.848 1.00 85.62 159 TRP A C 1
ATOM 1289 O O . TRP A 1 159 ? 25.087 -2.213 -39.713 1.00 85.62 159 TRP A O 1
ATOM 1299 N N . HIS A 1 160 ? 24.617 -3.102 -37.707 1.00 87.81 160 HIS A N 1
ATOM 1300 C CA . HIS A 1 160 ? 26.002 -3.425 -37.365 1.00 87.81 160 HIS A CA 1
ATOM 1301 C C . HIS A 1 160 ? 26.618 -4.483 -38.291 1.00 87.81 160 HIS A C 1
ATOM 1303 O O . HIS A 1 160 ? 27.802 -4.405 -38.616 1.00 87.81 160 HIS A O 1
ATOM 1309 N N . GLU A 1 161 ? 25.853 -5.476 -38.743 1.00 87.62 161 GLU A N 1
ATOM 1310 C CA . GLU A 1 161 ? 26.307 -6.439 -39.752 1.00 87.62 161 GLU A CA 1
ATOM 1311 C C . GLU A 1 161 ? 26.534 -5.797 -41.118 1.00 87.62 161 GLU A C 1
ATOM 1313 O O . GLU A 1 161 ? 27.582 -6.028 -41.722 1.00 87.62 161 GLU A O 1
ATOM 1318 N N . ALA A 1 162 ? 25.597 -4.975 -41.596 1.00 84.56 162 ALA A N 1
ATOM 1319 C CA . ALA A 1 162 ? 25.743 -4.271 -42.867 1.00 84.56 162 ALA A CA 1
ATOM 1320 C C . ALA A 1 162 ? 26.979 -3.359 -42.859 1.00 84.56 162 ALA A C 1
ATOM 1322 O O . ALA A 1 162 ? 27.772 -3.380 -43.798 1.00 84.56 162 ALA A O 1
ATOM 1323 N N . HIS A 1 163 ? 27.194 -2.634 -41.759 1.00 82.50 163 HIS A N 1
ATOM 1324 C CA . HIS A 1 163 ? 28.358 -1.770 -41.593 1.00 82.50 163 HIS A CA 1
ATOM 1325 C C . HIS A 1 163 ? 29.676 -2.561 -41.553 1.00 82.50 163 HIS A C 1
ATOM 1327 O O . HIS A 1 163 ? 30.652 -2.165 -42.186 1.00 82.50 163 HIS A O 1
ATOM 1333 N N . ARG A 1 164 ? 29.713 -3.708 -40.856 1.00 82.50 164 ARG A N 1
ATOM 1334 C CA . ARG A 1 164 ? 30.894 -4.592 -40.834 1.00 82.50 164 ARG A CA 1
ATOM 1335 C C . ARG A 1 164 ? 31.220 -5.154 -42.218 1.00 82.50 164 ARG A C 1
ATOM 1337 O O . ARG A 1 164 ? 32.388 -5.158 -42.589 1.00 82.50 164 ARG A O 1
ATOM 1344 N N . ARG A 1 165 ? 30.210 -5.577 -42.989 1.00 80.31 165 ARG A N 1
ATOM 1345 C CA . ARG A 1 165 ? 30.396 -6.069 -44.368 1.00 80.31 165 ARG A CA 1
ATOM 1346 C C . ARG A 1 165 ? 30.955 -4.985 -45.285 1.00 80.31 165 ARG A C 1
ATOM 1348 O O . ARG A 1 165 ? 31.934 -5.220 -45.982 1.00 80.31 165 ARG A O 1
ATOM 1355 N N . GLN A 1 166 ? 30.402 -3.778 -45.202 1.00 77.56 166 GLN A N 1
ATOM 1356 C CA . GLN A 1 166 ? 30.861 -2.647 -46.003 1.00 77.56 166 GLN A CA 1
ATOM 1357 C C . GLN A 1 166 ? 32.307 -2.239 -45.670 1.00 77.56 166 GLN A C 1
ATOM 1359 O O . GLN A 1 166 ? 33.055 -1.851 -46.560 1.00 77.56 166 GLN A O 1
ATOM 1364 N N . GLN A 1 167 ? 32.725 -2.359 -44.405 1.00 71.38 167 GLN A N 1
ATOM 1365 C CA . GLN A 1 167 ? 34.115 -2.130 -43.998 1.00 71.38 167 GLN A CA 1
ATOM 1366 C C . GLN A 1 167 ? 35.063 -3.249 -44.447 1.00 71.38 167 GLN A C 1
ATOM 1368 O O . GLN A 1 167 ? 36.199 -2.956 -44.802 1.00 71.38 167 GLN A O 1
ATOM 1373 N N . SER A 1 168 ? 34.615 -4.509 -44.464 1.00 71.88 168 SER A N 1
ATOM 1374 C CA . SER A 1 168 ? 35.420 -5.622 -44.987 1.00 71.88 168 SER A CA 1
ATOM 1375 C C . SER A 1 168 ? 35.552 -5.625 -46.513 1.00 71.88 168 SER A C 1
ATOM 1377 O O . SER A 1 168 ? 36.506 -6.193 -47.020 1.00 71.88 168 SER A O 1
ATOM 1379 N N . GLU A 1 169 ? 34.621 -4.998 -47.237 1.00 65.25 169 GLU A N 1
ATOM 1380 C CA . GLU A 1 169 ? 34.664 -4.847 -48.703 1.00 65.25 169 GLU A CA 1
ATOM 1381 C C . GLU A 1 169 ? 35.527 -3.657 -49.169 1.00 65.25 169 GLU A C 1
ATOM 1383 O O . GLU A 1 169 ? 35.821 -3.538 -50.355 1.00 65.25 169 GLU A O 1
ATOM 1388 N N . GLN A 1 170 ? 35.926 -2.765 -48.254 1.00 58.78 170 GLN A N 1
ATOM 1389 C CA . GLN A 1 170 ? 36.814 -1.624 -48.530 1.00 58.78 170 GLN A CA 1
ATOM 1390 C C . GLN A 1 170 ? 38.303 -1.920 -48.254 1.00 58.78 170 GLN A C 1
ATOM 1392 O O . GLN A 1 170 ? 39.125 -1.006 -48.347 1.00 58.78 170 GLN A O 1
ATOM 1397 N N . VAL A 1 171 ? 38.644 -3.170 -47.921 1.00 50.84 171 VAL A N 1
ATOM 1398 C CA . VAL A 1 171 ? 40.017 -3.693 -47.776 1.00 50.84 171 VAL A CA 1
ATOM 1399 C C . VAL A 1 171 ? 40.328 -4.598 -48.960 1.00 50.84 171 VAL A C 1
ATOM 1401 O O . VAL A 1 171 ? 41.446 -4.468 -49.506 1.00 50.84 171 VAL A O 1
#